Protein AF-W3RLW3-F1 (afdb_monomer)

pLDDT: mean 72.23, std 12.15, range [42.22, 94.12]

Secondary structure (DSSP, 8-state):
------------------SHHHHHHHHHHHHHHHHHHHHHHHHHHHHHHHHHHHHHHHHHHHHHHHHHHHHHHHHHHHHHHHHHHHHHHHHH--SSHHHHHHHHHHHHHHHHHHHHHHHHGGGSGGGSTT----

Structure (mmCIF, N/CA/C/O backbone):
data_AF-W3RLW3-F1
#
_entry.id   AF-W3RLW3-F1
#
loop_
_atom_site.group_PDB
_atom_site.id
_atom_site.type_symbol
_atom_site.label_atom_id
_atom_site.label_alt_id
_atom_site.label_comp_id
_atom_site.label_asym_id
_atom_site.label_entity_id
_atom_site.label_seq_id
_atom_site.pdbx_PDB_ins_code
_atom_site.Cartn_x
_atom_site.Cartn_y
_atom_site.Cartn_z
_atom_site.occupancy
_atom_site.B_iso_or_equiv
_atom_site.auth_seq_id
_atom_site.auth_comp_id
_atom_site.auth_asym_id
_atom_site.auth_atom_id
_atom_site.pdbx_PDB_model_num
ATOM 1 N N . MET A 1 1 ? -85.183 12.956 82.640 1.00 42.22 1 MET A N 1
ATOM 2 C CA . MET A 1 1 ? -84.473 11.701 82.301 1.00 42.22 1 MET A CA 1
ATOM 3 C C . MET A 1 1 ? -84.348 11.660 80.780 1.00 42.22 1 MET A C 1
ATOM 5 O O . MET A 1 1 ? -85.368 11.867 80.144 1.00 42.22 1 MET A O 1
ATOM 9 N N . LYS A 1 2 ? -83.149 11.770 80.178 1.00 55.97 2 LYS A N 1
ATOM 10 C CA . LYS A 1 2 ? -82.178 10.678 79.891 1.00 55.97 2 LYS A CA 1
ATOM 11 C C . LYS A 1 2 ? -82.875 9.568 79.073 1.00 55.97 2 LYS A C 1
ATOM 13 O O . LYS A 1 2 ? -83.870 9.050 79.549 1.00 55.97 2 LYS A O 1
ATOM 18 N N . ASP A 1 3 ? -82.530 9.302 77.812 1.00 49.88 3 ASP A N 1
ATOM 19 C CA . ASP A 1 3 ? -81.226 8.785 77.391 1.00 49.88 3 ASP A CA 1
ATOM 20 C C . ASP A 1 3 ? -80.842 9.145 75.945 1.00 49.88 3 ASP A C 1
ATOM 22 O O . ASP A 1 3 ? -81.570 8.893 74.989 1.00 49.88 3 ASP A O 1
ATOM 26 N N . THR A 1 4 ? -79.622 9.655 75.799 1.00 58.28 4 THR A N 1
ATOM 27 C CA . THR A 1 4 ? -78.809 9.572 74.585 1.00 58.28 4 THR A CA 1
ATOM 28 C C . THR A 1 4 ? -78.063 8.234 74.599 1.00 58.28 4 THR A C 1
ATOM 30 O O . THR A 1 4 ? -77.104 8.070 75.353 1.00 58.28 4 THR A O 1
ATOM 33 N N . ARG A 1 5 ? -78.508 7.278 73.780 1.00 58.88 5 ARG A N 1
ATOM 34 C CA . ARG A 1 5 ? -77.795 6.036 73.424 1.00 58.88 5 ARG A CA 1
ATOM 35 C C . ARG A 1 5 ? -77.112 6.309 72.073 1.00 58.88 5 ARG A C 1
ATOM 37 O O . ARG A 1 5 ? -77.788 6.803 71.180 1.00 58.88 5 ARG A O 1
ATOM 44 N N . GLY A 1 6 ? -75.772 6.324 72.011 1.00 56.50 6 GLY A N 1
ATOM 45 C CA . GLY A 1 6 ? -74.948 5.272 71.376 1.00 56.50 6 GLY A CA 1
ATOM 46 C C . GLY A 1 6 ? -75.331 5.082 69.902 1.00 56.50 6 GLY A C 1
ATOM 47 O O . GLY A 1 6 ? -76.488 4.808 69.633 1.00 56.50 6 GLY A O 1
ATOM 48 N N . GLU A 1 7 ? -74.482 5.203 68.883 1.00 53.84 7 GLU A N 1
ATOM 49 C CA . GLU A 1 7 ? -73.130 4.667 68.649 1.00 53.84 7 GLU A CA 1
ATOM 50 C C . GLU A 1 7 ? -72.562 5.454 67.431 1.00 53.84 7 GLU A C 1
ATOM 52 O O . GLU A 1 7 ? -73.333 6.005 66.654 1.00 53.84 7 GLU A O 1
ATOM 57 N N . GLY A 1 8 ? -71.267 5.712 67.244 1.00 55.38 8 GLY A N 1
ATOM 58 C CA . GLY A 1 8 ? -70.228 4.727 66.950 1.00 55.38 8 GLY A CA 1
ATOM 59 C C . GLY A 1 8 ? -69.860 4.770 65.451 1.00 55.38 8 GLY A C 1
ATOM 60 O O . GLY A 1 8 ? -70.745 4.736 64.609 1.00 55.38 8 GLY A O 1
ATOM 61 N N . LEU A 1 9 ? -68.550 4.771 65.163 1.00 54.62 9 LEU A N 1
ATOM 62 C CA . LEU A 1 9 ? -67.854 4.735 63.857 1.00 54.62 9 LEU A CA 1
ATOM 63 C C . LEU A 1 9 ? -67.660 6.089 63.133 1.00 54.62 9 LEU A C 1
ATOM 65 O O . LEU A 1 9 ? -68.614 6.760 62.780 1.00 54.62 9 LEU A O 1
ATOM 69 N N . GLY A 1 10 ? -66.445 6.552 62.831 1.00 46.75 10 GLY A N 1
ATOM 70 C CA . GLY A 1 10 ? -65.130 5.918 62.903 1.00 46.75 10 GLY A CA 1
ATOM 71 C C . GLY A 1 10 ? -64.035 6.972 63.066 1.00 46.75 10 GLY A C 1
ATOM 72 O O . GLY A 1 10 ? -63.950 7.927 62.299 1.00 46.75 10 GLY A O 1
ATOM 73 N N . LYS A 1 11 ? -63.223 6.778 64.106 1.00 49.88 11 LYS A N 1
ATOM 74 C CA . LYS A 1 11 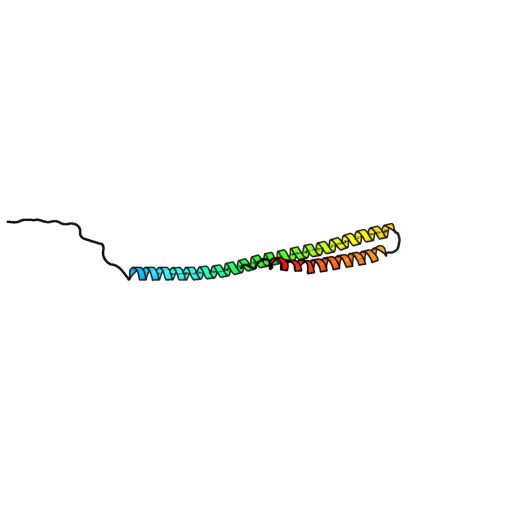? -61.920 7.413 64.311 1.00 49.88 11 LYS A CA 1
ATOM 75 C C . LYS A 1 11 ? -60.909 6.684 63.414 1.00 49.88 11 LYS A C 1
ATOM 77 O O . LYS A 1 11 ? -60.952 5.463 63.325 1.00 49.88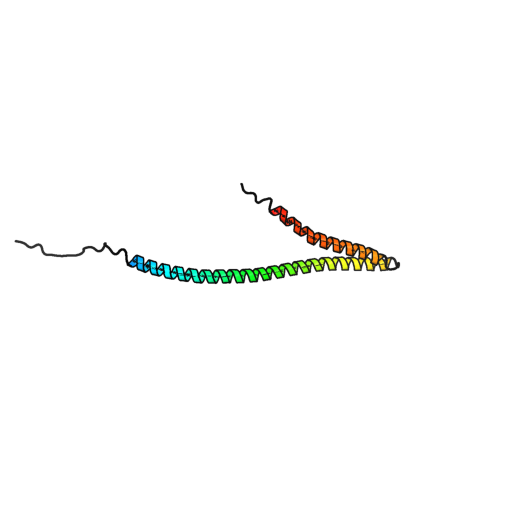 11 LYS A O 1
ATOM 82 N N . ASP A 1 12 ? -60.193 7.434 62.585 1.00 54.12 12 ASP A N 1
ATOM 83 C CA . ASP A 1 12 ? -58.786 7.787 62.828 1.00 54.12 12 ASP A CA 1
ATOM 84 C C . ASP A 1 12 ? -57.828 6.646 62.481 1.00 54.12 12 ASP A C 1
ATOM 86 O O . ASP A 1 12 ? -57.751 5.692 63.242 1.00 54.12 12 ASP A O 1
ATOM 90 N N . GLN A 1 13 ? -57.116 6.765 61.352 1.00 51.31 13 GLN A N 1
ATOM 91 C CA . GLN A 1 13 ? -55.802 6.141 61.127 1.00 51.31 13 GLN A CA 1
ATOM 92 C C . GLN A 1 13 ? -55.021 6.951 60.079 1.00 51.31 13 GLN A C 1
ATOM 94 O O . GLN A 1 13 ? -54.804 6.515 58.950 1.00 51.31 13 GLN A O 1
ATOM 99 N N . THR A 1 14 ? -54.596 8.152 60.457 1.00 56.75 14 THR A N 1
ATOM 100 C CA . THR A 1 14 ? -53.462 8.829 59.814 1.00 56.75 14 THR A CA 1
ATOM 101 C C . THR A 1 14 ? -52.500 9.260 60.909 1.00 56.75 14 THR A C 1
ATOM 103 O O . THR A 1 14 ? -52.536 10.421 61.301 1.00 56.75 14 THR A O 1
ATOM 106 N N . ASN A 1 15 ? -51.684 8.343 61.447 1.00 52.78 15 ASN A N 1
ATOM 107 C CA . ASN A 1 15 ? -50.492 8.762 62.184 1.00 52.78 15 ASN A CA 1
ATOM 108 C C . ASN A 1 15 ? -49.438 7.656 62.412 1.00 52.78 15 ASN A C 1
ATOM 110 O O . ASN A 1 15 ? -49.747 6.598 62.953 1.00 52.78 15 ASN A O 1
ATOM 114 N N . ASP A 1 16 ? -48.197 7.999 62.049 1.00 55.78 16 ASP A N 1
ATOM 115 C CA . ASP A 1 16 ? -46.906 7.608 62.641 1.00 55.78 16 ASP A CA 1
ATOM 116 C C . ASP A 1 16 ? -46.355 6.168 62.541 1.00 55.78 16 ASP A C 1
ATOM 118 O O . ASP A 1 16 ? -46.356 5.403 63.504 1.00 55.78 16 ASP A O 1
ATOM 122 N N . GLN A 1 17 ? -45.655 5.875 61.435 1.00 58.19 17 GLN A N 1
ATOM 123 C CA . GLN A 1 17 ? -44.438 5.040 61.480 1.00 58.19 17 GLN A CA 1
ATOM 124 C C . GLN A 1 17 ? -43.293 5.635 60.625 1.00 58.19 17 GLN A C 1
ATOM 126 O O . GLN A 1 17 ? -43.194 5.349 59.434 1.00 58.19 17 GLN A O 1
ATOM 131 N N . PRO A 1 18 ? -42.400 6.457 61.212 1.00 65.56 18 PRO A N 1
ATOM 132 C CA . PRO A 1 18 ? -41.111 6.812 60.599 1.00 65.56 18 PRO A CA 1
ATOM 133 C C . PRO A 1 18 ? -39.983 6.675 61.642 1.00 65.56 18 PRO A C 1
ATOM 135 O O . PRO A 1 18 ? -39.957 7.481 62.574 1.00 65.56 18 PRO A O 1
ATOM 138 N N . PRO A 1 19 ? -39.095 5.649 61.623 1.00 61.22 19 PRO A N 1
ATOM 139 C CA . PRO A 1 19 ? -37.860 5.669 60.806 1.00 61.22 19 PRO A CA 1
ATOM 140 C C . PRO A 1 19 ? -37.260 4.270 60.463 1.00 61.22 19 PRO A C 1
ATOM 142 O O . PRO A 1 19 ? -36.206 4.172 59.832 1.00 61.22 19 PRO A O 1
ATOM 145 N N . SER A 1 20 ? -37.882 3.171 60.905 1.00 69.31 20 SER A N 1
ATOM 146 C CA . SER A 1 20 ? -37.324 1.808 60.860 1.00 69.31 20 SER A CA 1
ATOM 147 C C . SER A 1 20 ? -37.482 1.140 59.497 1.00 69.31 20 SER A C 1
ATOM 149 O O . SER A 1 20 ? -36.588 0.426 59.042 1.00 69.31 20 SER A O 1
ATOM 151 N N . ASP A 1 21 ? -38.602 1.400 58.831 1.00 79.12 21 ASP A N 1
ATOM 152 C CA . ASP A 1 21 ? -38.963 0.742 57.576 1.00 79.12 21 ASP A CA 1
ATOM 153 C C . ASP A 1 21 ? -38.207 1.356 56.397 1.00 79.12 21 ASP A C 1
ATOM 155 O O . ASP A 1 21 ? -37.728 0.641 55.515 1.00 79.12 21 ASP A O 1
ATOM 159 N N . GLU A 1 22 ? -37.983 2.671 56.438 1.00 80.00 22 GLU A N 1
ATOM 160 C CA . GLU A 1 22 ? -37.104 3.363 55.494 1.00 80.00 22 GLU A CA 1
ATOM 161 C C . GLU A 1 22 ? -35.646 2.920 55.654 1.00 80.00 22 GLU A C 1
ATOM 163 O O . GLU A 1 22 ? -34.949 2.712 54.656 1.00 80.00 22 GLU A O 1
ATOM 168 N N . ALA A 1 23 ? -35.188 2.687 56.889 1.00 82.69 23 ALA A N 1
ATOM 169 C CA . ALA A 1 23 ? -33.86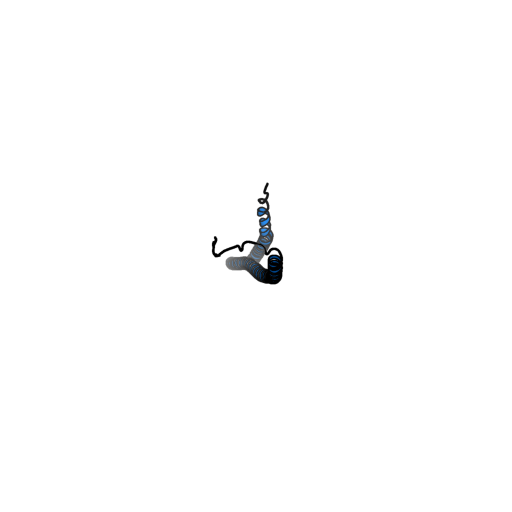1 2.136 57.150 1.00 82.69 23 ALA A CA 1
ATOM 170 C C . ALA A 1 23 ? -33.724 0.697 56.615 1.00 82.69 23 ALA A C 1
ATOM 172 O O . ALA A 1 23 ? -32.718 0.359 55.982 1.00 82.69 23 ALA A O 1
ATOM 173 N N . ALA A 1 24 ? -34.752 -0.140 56.791 1.00 84.50 24 ALA A N 1
ATOM 174 C CA . ALA A 1 24 ? -34.786 -1.501 56.256 1.00 84.50 24 ALA A CA 1
ATOM 175 C C . ALA A 1 24 ? -34.821 -1.526 54.715 1.00 84.50 24 ALA A C 1
ATOM 177 O O . ALA A 1 24 ? -34.142 -2.347 54.086 1.00 84.50 24 ALA A O 1
ATOM 178 N N . LEU A 1 25 ? -35.561 -0.604 54.092 1.00 86.62 25 LEU A N 1
ATOM 179 C CA . LEU A 1 25 ? -35.629 -0.460 52.638 1.00 86.62 25 LEU A CA 1
ATOM 180 C C . LEU A 1 25 ? -34.297 0.040 52.066 1.00 86.62 25 LEU A C 1
ATOM 182 O O . LEU A 1 25 ? -33.793 -0.529 51.095 1.00 86.62 25 LEU A O 1
ATOM 186 N N . SER A 1 26 ? -33.680 1.023 52.722 1.00 89.00 26 SER A N 1
ATOM 187 C CA . SER A 1 26 ? -32.359 1.559 52.374 1.00 89.00 26 SER A CA 1
ATOM 188 C C . SER A 1 26 ? -31.274 0.488 52.456 1.00 89.00 26 SER A C 1
ATOM 190 O O . SER A 1 26 ? -30.462 0.357 51.541 1.00 89.00 26 SER A O 1
ATOM 192 N N . ALA A 1 27 ? -31.299 -0.353 53.494 1.00 89.81 27 ALA A N 1
ATOM 193 C CA . ALA A 1 27 ? -30.387 -1.490 53.616 1.00 89.81 27 ALA A CA 1
ATOM 194 C C . ALA A 1 27 ? -30.550 -2.488 52.454 1.00 89.81 27 ALA A C 1
ATOM 196 O O . ALA A 1 27 ? -29.566 -3.022 51.928 1.00 89.81 27 ALA A O 1
ATOM 197 N N . ARG A 1 28 ? -31.791 -2.716 52.005 1.00 90.56 28 ARG A N 1
ATOM 198 C CA . ARG A 1 28 ? -32.099 -3.595 50.867 1.00 90.56 28 ARG A CA 1
ATOM 199 C C . ARG A 1 28 ? -31.652 -2.997 49.533 1.00 90.56 28 ARG A C 1
ATOM 201 O O . ARG A 1 28 ? -31.051 -3.711 48.730 1.00 90.56 28 ARG A O 1
ATOM 208 N N . LEU A 1 29 ? -31.900 -1.706 49.320 1.00 92.38 29 LEU A N 1
ATOM 209 C CA . LEU A 1 29 ? -31.462 -0.964 48.135 1.00 92.38 29 LEU A CA 1
ATOM 210 C C . LEU A 1 29 ? -29.938 -0.915 48.044 1.00 92.38 29 LEU A C 1
ATOM 212 O O . LEU A 1 29 ? -29.389 -1.189 46.981 1.00 92.38 29 LEU A O 1
ATOM 216 N N . ASN A 1 30 ? -29.251 -0.674 49.161 1.00 93.62 30 ASN A N 1
ATOM 217 C CA . ASN A 1 30 ? -27.792 -0.664 49.203 1.00 93.62 30 ASN A CA 1
ATOM 218 C C . ASN A 1 30 ? -27.210 -2.041 48.833 1.00 93.62 30 ASN A C 1
ATOM 220 O O . ASN A 1 30 ? -26.312 -2.147 48.000 1.00 93.62 30 ASN A O 1
ATOM 224 N N . ARG A 1 31 ? -27.802 -3.130 49.347 1.00 92.75 31 ARG A N 1
ATOM 225 C CA . ARG A 1 31 ? -27.402 -4.503 48.990 1.00 92.75 31 ARG A CA 1
ATOM 226 C C . ARG A 1 31 ? -27.610 -4.819 47.505 1.00 92.75 31 ARG A C 1
ATOM 228 O O . ARG A 1 31 ? -26.820 -5.563 46.926 1.00 92.75 31 ARG A O 1
ATOM 235 N N . LEU A 1 32 ? -28.672 -4.296 46.894 1.00 92.44 32 LEU A N 1
ATOM 236 C CA . LEU A 1 32 ? -28.929 -4.450 45.459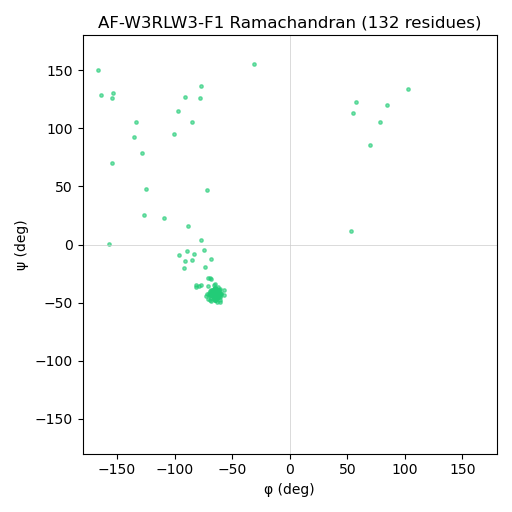 1.00 92.44 32 LEU A CA 1
ATOM 237 C C . LEU A 1 32 ? -27.963 -3.605 44.628 1.00 92.44 32 LEU A C 1
ATOM 239 O O . LEU A 1 32 ? -27.387 -4.124 43.676 1.00 92.44 32 LEU A O 1
ATOM 243 N N . GLY A 1 33 ? -27.730 -2.353 45.027 1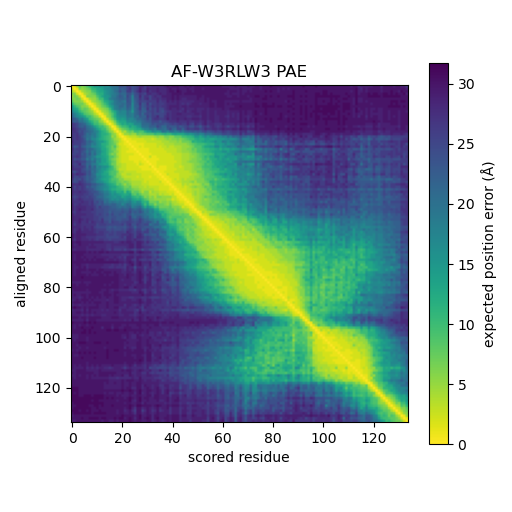.00 91.06 33 GLY A N 1
ATOM 244 C CA . GLY A 1 33 ? -26.757 -1.459 44.403 1.00 91.06 33 GLY A CA 1
ATOM 245 C C . GLY A 1 33 ? -25.353 -2.058 44.403 1.00 91.06 33 GLY A C 1
ATOM 246 O O . GLY A 1 33 ? -24.698 -2.071 43.367 1.00 91.06 33 GLY A O 1
ATOM 247 N N . GLN A 1 34 ? -24.941 -2.664 45.518 1.00 94.12 34 GLN A N 1
ATOM 248 C CA . GLN A 1 34 ? -23.638 -3.316 45.653 1.00 94.12 34 GLN A CA 1
ATOM 249 C C . GLN A 1 34 ? -23.505 -4.591 44.801 1.00 94.12 34 GLN A C 1
ATOM 251 O O . GLN A 1 34 ? -22.416 -4.915 44.346 1.00 94.12 34 GLN A O 1
ATOM 256 N N . ARG A 1 35 ? -24.608 -5.310 44.547 1.00 87.00 35 ARG A N 1
ATOM 257 C CA . ARG A 1 35 ? -24.624 -6.460 43.621 1.00 87.00 35 ARG A CA 1
ATOM 258 C C . ARG A 1 35 ? -24.638 -6.030 42.154 1.00 87.00 35 ARG A C 1
ATOM 260 O O . ARG A 1 35 ? -24.055 -6.701 41.307 1.00 87.00 35 ARG A O 1
ATOM 267 N N . LEU A 1 36 ? -25.315 -4.926 41.849 1.00 88.12 36 LEU A N 1
ATOM 268 C CA . LEU A 1 36 ? -25.344 -4.334 40.513 1.00 88.12 36 LEU A CA 1
ATOM 269 C C . LEU A 1 36 ? -23.990 -3.731 40.144 1.00 88.12 36 LEU A C 1
ATOM 271 O O . LEU A 1 36 ? -23.562 -3.898 39.007 1.00 88.12 36 LEU A O 1
ATOM 275 N N . SER A 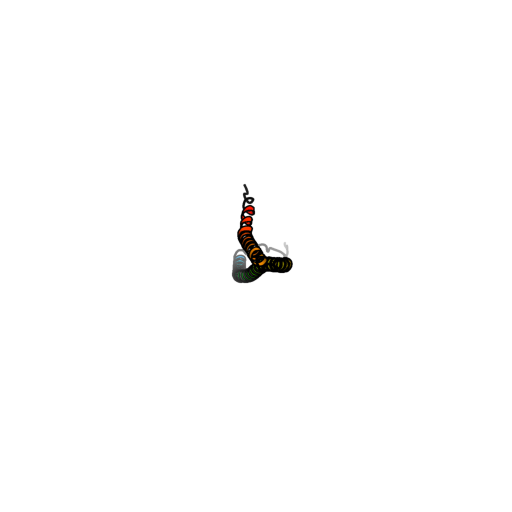1 37 ? -23.306 -3.079 41.086 1.00 87.31 37 SER A N 1
ATOM 276 C CA . SER A 1 37 ? -21.984 -2.502 40.845 1.00 87.31 37 SER A CA 1
ATOM 277 C C . SER A 1 37 ? -20.926 -3.570 40.576 1.00 87.31 37 SER A C 1
ATOM 279 O O . SER A 1 37 ? -20.136 -3.390 39.655 1.00 87.31 37 SER A O 1
ATOM 281 N N . THR A 1 38 ? -20.946 -4.706 41.283 1.00 87.50 38 THR A N 1
ATOM 282 C CA . THR A 1 38 ? -20.033 -5.827 40.993 1.00 87.50 38 THR A CA 1
ATOM 283 C C . THR A 1 38 ? -20.304 -6.438 39.621 1.00 87.50 38 THR A C 1
ATOM 285 O O . THR A 1 38 ? -19.388 -6.556 38.818 1.00 87.50 38 THR A O 1
ATOM 288 N N . LEU A 1 39 ? -21.570 -6.729 39.293 1.00 83.12 39 LEU A N 1
ATOM 289 C CA . LEU A 1 39 ? -21.925 -7.298 37.985 1.00 83.12 39 LEU A CA 1
ATOM 290 C C . LEU A 1 39 ? -21.647 -6.335 36.824 1.00 83.12 39 LEU A C 1
ATOM 292 O O . LEU A 1 39 ? -21.304 -6.768 35.726 1.00 83.12 39 LEU A O 1
ATOM 296 N N . ARG A 1 40 ? -21.819 -5.028 37.049 1.00 85.06 40 ARG A N 1
ATOM 297 C CA . ARG A 1 40 ? -21.481 -4.003 36.061 1.00 85.06 40 ARG A CA 1
ATOM 298 C C . ARG A 1 40 ? -19.969 -3.880 35.886 1.00 85.06 40 ARG A C 1
ATOM 300 O O . ARG A 1 40 ? -19.539 -3.816 34.744 1.00 85.06 40 ARG A O 1
ATOM 307 N N . GLY A 1 41 ? -19.189 -3.915 36.967 1.00 81.50 41 GLY A N 1
ATOM 308 C CA . GLY A 1 41 ? -17.725 -3.906 36.899 1.00 81.50 41 GLY A CA 1
ATOM 309 C C . GLY A 1 41 ? -17.160 -5.112 36.144 1.00 81.50 41 GLY A C 1
ATOM 310 O O . GLY A 1 41 ? -16.297 -4.944 35.288 1.00 81.50 41 GLY A O 1
ATOM 311 N N . ASP A 1 42 ? -17.703 -6.308 36.386 1.00 79.81 42 ASP A N 1
ATOM 312 C CA . ASP A 1 42 ? -17.275 -7.532 35.695 1.00 79.81 42 ASP A CA 1
ATOM 313 C C . ASP A 1 42 ? -17.596 -7.481 34.192 1.00 79.81 42 ASP A C 1
ATOM 315 O O . ASP A 1 42 ? -16.736 -7.777 33.361 1.00 79.81 42 ASP A O 1
ATOM 319 N N . ARG A 1 43 ? -18.802 -7.021 33.823 1.00 76.75 43 ARG A N 1
ATOM 320 C CA . ARG A 1 43 ? -19.179 -6.835 32.412 1.00 76.75 43 ARG A CA 1
ATOM 321 C C . ARG A 1 43 ? -18.366 -5.759 31.716 1.00 76.75 43 ARG A C 1
ATOM 323 O O . ARG A 1 43 ? -18.026 -5.935 30.557 1.00 76.75 43 ARG A O 1
ATOM 330 N N . GLU A 1 44 ? -18.053 -4.663 32.395 1.00 75.75 44 GLU A N 1
ATOM 331 C CA . GLU A 1 44 ? -17.263 -3.582 31.807 1.00 75.75 44 GLU A CA 1
ATOM 332 C C . GLU A 1 44 ? -15.836 -4.059 31.488 1.00 75.75 44 GLU A C 1
ATOM 334 O O . GLU A 1 44 ? -15.301 -3.745 30.429 1.00 75.75 44 GLU A O 1
ATOM 339 N N . LEU A 1 45 ? -15.245 -4.902 32.342 1.00 70.69 45 LEU A N 1
ATOM 340 C CA . LEU A 1 45 ? -13.949 -5.535 32.082 1.00 70.69 45 LEU A CA 1
ATOM 341 C C . LEU A 1 45 ? -14.015 -6.566 30.942 1.00 70.69 45 LEU A C 1
ATOM 343 O O . LEU A 1 45 ? -13.081 -6.648 30.142 1.00 70.69 45 LEU A O 1
ATOM 347 N N . GLU A 1 46 ? -15.093 -7.347 30.848 1.00 70.25 46 GLU A N 1
AT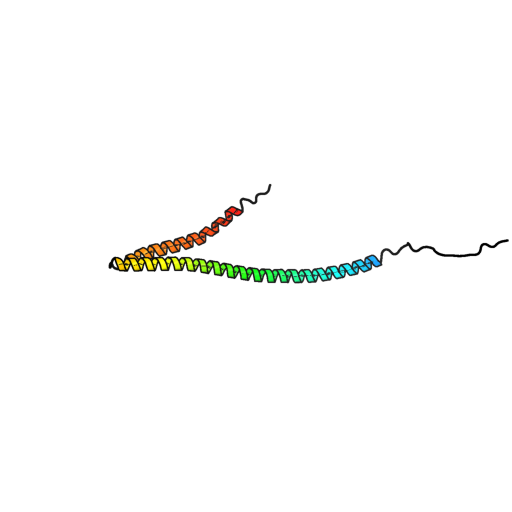OM 348 C CA . GLU A 1 46 ? -15.316 -8.290 29.743 1.00 70.25 46 GLU A CA 1
ATOM 349 C C . GLU A 1 46 ? -15.576 -7.577 28.409 1.00 70.25 46 GLU A C 1
ATOM 351 O O . GLU A 1 46 ? -14.972 -7.941 27.402 1.00 70.25 46 GLU A O 1
ATOM 356 N N . GLU A 1 47 ? -16.399 -6.526 28.393 1.00 66.75 47 GLU A N 1
ATOM 357 C CA . GLU A 1 47 ? -16.677 -5.696 27.214 1.00 66.75 47 GLU A CA 1
ATOM 358 C C . GLU A 1 47 ? -15.422 -4.951 26.747 1.00 66.75 47 GLU A C 1
ATOM 360 O O . GLU A 1 47 ? -15.157 -4.888 25.546 1.00 66.75 47 GLU A O 1
ATOM 365 N N . GLN A 1 48 ? -14.595 -4.449 27.671 1.00 68.06 48 GLN A N 1
ATOM 366 C CA . GLN A 1 48 ? -13.303 -3.844 27.334 1.00 68.06 48 GLN A CA 1
ATOM 367 C C . GLN A 1 48 ? -12.322 -4.867 26.740 1.00 68.06 48 GLN A C 1
ATOM 369 O O . GLN A 1 48 ? -11.599 -4.545 25.795 1.00 68.06 48 GLN A O 1
ATOM 374 N N . ARG A 1 49 ? -12.293 -6.105 27.254 1.00 66.50 49 ARG A N 1
ATOM 375 C CA . ARG A 1 49 ? -11.453 -7.189 26.709 1.00 66.50 49 ARG A CA 1
ATOM 376 C C . ARG A 1 49 ? -11.934 -7.641 25.331 1.00 66.50 49 ARG A C 1
ATOM 378 O O . ARG A 1 49 ? -11.131 -7.675 24.403 1.00 66.50 49 ARG A O 1
ATOM 385 N N . ALA A 1 50 ? -13.231 -7.901 25.177 1.00 65.62 50 ALA A N 1
ATOM 386 C CA . ALA A 1 50 ? -13.836 -8.295 23.907 1.00 65.62 50 ALA A CA 1
ATOM 387 C C . ALA A 1 50 ? -13.716 -7.187 22.845 1.00 65.62 50 ALA A C 1
ATOM 389 O O . ALA A 1 50 ? -13.377 -7.461 21.693 1.00 65.62 50 ALA A O 1
ATOM 390 N N . GLY A 1 51 ? -13.913 -5.925 23.241 1.00 66.62 51 GLY A N 1
ATOM 391 C CA . GLY A 1 51 ? -13.723 -4.761 22.378 1.00 66.62 51 GLY A CA 1
ATOM 392 C C . GLY A 1 51 ? -12.275 -4.608 21.910 1.00 66.62 51 GLY A C 1
ATOM 393 O O . GLY A 1 51 ? -12.040 -4.409 20.718 1.00 66.62 51 GLY A O 1
ATOM 394 N N . ASN A 1 52 ? -11.301 -4.786 22.811 1.00 70.06 52 ASN A N 1
ATOM 395 C CA . ASN A 1 52 ? -9.878 -4.763 22.460 1.00 70.06 52 ASN A CA 1
ATOM 396 C C . ASN A 1 52 ? -9.480 -5.914 21.527 1.00 70.06 52 ASN A C 1
ATOM 398 O O . ASN A 1 52 ? -8.677 -5.705 20.618 1.00 70.06 52 ASN A O 1
ATOM 402 N N . GLU A 1 53 ? -10.020 -7.118 21.715 1.00 70.62 53 GLU A N 1
ATOM 403 C CA . GLU A 1 53 ? -9.741 -8.269 20.847 1.00 70.62 53 GLU A CA 1
ATOM 404 C C . GLU A 1 53 ? -10.341 -8.100 19.444 1.00 70.62 53 GLU A C 1
ATOM 406 O O . GLU A 1 53 ? -9.661 -8.355 18.440 1.00 70.62 53 GLU A O 1
ATOM 411 N N . GLU A 1 54 ? -11.577 -7.603 19.338 1.00 69.75 54 GLU A N 1
ATOM 412 C CA . GLU A 1 54 ? -12.205 -7.314 18.044 1.00 69.75 54 GLU A CA 1
ATOM 413 C C . GLU A 1 54 ? -11.474 -6.170 17.317 1.00 69.75 54 GLU A C 1
ATOM 415 O O . GLU A 1 54 ? -11.195 -6.256 16.114 1.00 69.75 54 GLU A O 1
ATOM 420 N N . GLN A 1 55 ? -11.081 -5.122 18.048 1.00 70.31 55 GLN A N 1
ATOM 421 C CA . GLN A 1 55 ? -10.295 -4.006 17.515 1.00 70.31 55 GLN A CA 1
ATOM 422 C C . GLN A 1 55 ? -8.889 -4.439 17.096 1.00 70.31 55 GLN A C 1
ATOM 424 O O . GLN A 1 55 ? -8.439 -4.048 16.018 1.00 70.31 55 GLN A O 1
ATOM 429 N N . ALA A 1 56 ? -8.210 -5.287 17.872 1.00 72.38 56 ALA A N 1
ATOM 430 C CA . ALA A 1 56 ? -6.906 -5.843 17.510 1.00 72.38 56 ALA A CA 1
ATOM 431 C C . ALA A 1 56 ? -6.996 -6.725 16.255 1.00 72.38 56 ALA A C 1
ATOM 433 O O . ALA A 1 56 ? -6.116 -6.675 15.390 1.00 72.38 56 ALA A O 1
ATOM 434 N N . THR A 1 57 ? -8.079 -7.493 16.117 1.00 76.38 57 THR A N 1
ATOM 435 C CA . THR A 1 57 ? -8.333 -8.332 14.939 1.00 76.38 57 THR A CA 1
ATOM 436 C C . THR A 1 57 ? -8.613 -7.479 13.700 1.00 76.38 57 THR A C 1
ATOM 438 O O . THR A 1 57 ? -7.992 -7.693 12.656 1.00 76.38 57 THR A O 1
ATOM 441 N N . ARG A 1 58 ? -9.462 -6.446 13.811 1.00 74.56 58 ARG A N 1
ATOM 442 C CA . ARG A 1 58 ? -9.697 -5.478 12.722 1.00 74.56 58 ARG A CA 1
ATOM 443 C C . ARG A 1 58 ? -8.437 -4.692 12.361 1.00 74.56 58 ARG A C 1
ATOM 445 O O . ARG A 1 58 ? -8.180 -4.481 11.177 1.00 74.56 58 ARG A O 1
ATOM 452 N N . ALA A 1 59 ? -7.633 -4.292 13.344 1.00 71.88 59 ALA A N 1
ATOM 453 C CA . ALA A 1 59 ? -6.370 -3.594 13.116 1.00 71.88 59 ALA A CA 1
ATOM 454 C C . ALA A 1 59 ? -5.360 -4.482 12.372 1.00 71.88 59 ALA A C 1
ATOM 456 O O . ALA A 1 59 ? -4.750 -4.027 11.404 1.00 71.88 59 ALA A O 1
ATOM 457 N N . LYS A 1 60 ? -5.241 -5.766 12.744 1.00 75.81 60 LYS A N 1
ATOM 458 C CA . LYS A 1 60 ? -4.425 -6.747 12.008 1.00 75.81 60 LYS A CA 1
ATOM 459 C C . LYS A 1 60 ? -4.924 -6.961 10.580 1.00 75.81 60 LYS A C 1
ATOM 461 O O . LYS A 1 60 ? -4.112 -6.949 9.657 1.00 75.81 60 LYS A O 1
ATOM 466 N N . ALA A 1 61 ? -6.234 -7.114 10.383 1.00 78.31 61 ALA A N 1
ATOM 467 C CA . ALA A 1 61 ? -6.822 -7.275 9.053 1.00 78.31 61 ALA A CA 1
ATOM 468 C C . ALA A 1 61 ? -6.577 -6.040 8.166 1.00 78.31 61 ALA A C 1
ATOM 470 O O . ALA A 1 61 ? -6.207 -6.176 7.001 1.00 78.31 61 ALA A O 1
ATOM 471 N N . SER A 1 62 ? -6.709 -4.837 8.733 1.00 77.56 62 SER A N 1
ATOM 472 C CA . SER A 1 62 ? -6.402 -3.574 8.052 1.00 77.56 62 SER A CA 1
ATOM 473 C C . SER A 1 62 ? -4.919 -3.471 7.681 1.00 77.56 62 SER A C 1
ATOM 475 O O . SER A 1 62 ? -4.589 -3.178 6.533 1.00 77.56 62 SER A O 1
ATOM 477 N N . ALA A 1 63 ? -4.013 -3.798 8.608 1.00 78.38 63 ALA A N 1
ATOM 478 C CA . ALA A 1 63 ? -2.574 -3.800 8.352 1.00 78.38 63 ALA A CA 1
ATOM 479 C C . ALA A 1 63 ? -2.180 -4.798 7.248 1.00 78.38 63 ALA A C 1
ATOM 481 O O . ALA A 1 63 ? -1.394 -4.456 6.363 1.00 78.38 63 ALA A O 1
ATOM 482 N N . MET A 1 64 ? -2.769 -6.000 7.244 1.00 84.44 64 MET A N 1
ATOM 483 C CA . MET A 1 64 ? -2.581 -6.973 6.163 1.00 84.44 64 MET A CA 1
ATOM 484 C C . MET A 1 64 ? -3.115 -6.452 4.827 1.00 84.44 64 MET A C 1
ATOM 486 O O . MET A 1 64 ? -2.417 -6.543 3.822 1.00 84.44 64 MET A O 1
ATOM 490 N N . ALA A 1 65 ? -4.316 -5.869 4.800 1.00 84.38 65 ALA A N 1
ATOM 491 C CA . ALA A 1 65 ? -4.894 -5.316 3.576 1.00 84.38 65 ALA A CA 1
ATOM 492 C C . ALA A 1 65 ? -4.041 -4.175 2.996 1.00 84.38 65 ALA A C 1
ATOM 494 O O . ALA A 1 65 ? -3.859 -4.098 1.780 1.00 84.38 65 ALA A O 1
ATOM 495 N N . ILE A 1 66 ? -3.484 -3.315 3.852 1.00 83.62 66 ILE A N 1
ATOM 496 C CA . ILE A 1 66 ? -2.553 -2.254 3.447 1.00 83.62 66 ILE A CA 1
ATOM 497 C C . ILE A 1 66 ? -1.262 -2.864 2.892 1.00 83.62 66 ILE A C 1
ATOM 499 O O . ILE A 1 66 ? -0.844 -2.490 1.798 1.00 83.62 66 ILE A O 1
ATOM 503 N N . GLY A 1 67 ? -0.668 -3.839 3.588 1.00 84.25 67 GLY A N 1
ATOM 504 C CA . GLY A 1 67 ? 0.544 -4.524 3.129 1.00 84.25 67 GLY A CA 1
ATOM 505 C C . GLY A 1 67 ? 0.364 -5.227 1.780 1.00 84.25 67 GLY A C 1
ATOM 506 O O . GLY A 1 67 ? 1.226 -5.114 0.913 1.00 84.25 67 GLY A O 1
ATOM 507 N N . LEU A 1 68 ? -0.780 -5.889 1.573 1.00 88.81 68 LEU A N 1
ATOM 508 C CA . LEU A 1 68 ? -1.121 -6.566 0.318 1.00 88.81 68 LEU A CA 1
ATOM 509 C C . LEU A 1 68 ? -1.343 -5.591 -0.841 1.00 88.81 68 LEU A C 1
ATOM 511 O O . LEU A 1 68 ? -0.918 -5.861 -1.962 1.00 88.81 68 LEU A O 1
ATOM 515 N N . ARG A 1 69 ? -1.997 -4.450 -0.600 1.00 86.06 69 ARG A N 1
ATOM 516 C CA . ARG A 1 69 ? -2.150 -3.412 -1.633 1.00 86.06 69 ARG A CA 1
ATOM 517 C C . ARG A 1 69 ? -0.796 -2.841 -2.034 1.00 86.06 69 ARG A C 1
ATOM 519 O O . ARG A 1 69 ? -0.512 -2.741 -3.223 1.00 86.06 69 ARG A O 1
ATOM 526 N N . LEU A 1 70 ? 0.053 -2.558 -1.048 1.00 82.81 70 LEU A N 1
ATOM 527 C CA . LEU A 1 70 ? 1.384 -2.006 -1.270 1.00 82.81 70 LEU A CA 1
ATOM 528 C C . LEU A 1 70 ? 2.291 -2.974 -2.046 1.00 82.81 70 LEU A C 1
ATOM 530 O O . LEU A 1 70 ? 2.997 -2.566 -2.968 1.00 82.81 70 LEU A O 1
ATOM 534 N N . SER A 1 71 ? 2.248 -4.266 -1.707 1.00 84.62 71 SER A N 1
ATOM 535 C CA . SER A 1 71 ? 2.997 -5.291 -2.437 1.00 84.62 71 SER A CA 1
ATOM 536 C C . SER A 1 71 ? 2.457 -5.484 -3.854 1.00 84.62 71 SER A C 1
ATOM 538 O O . SER A 1 71 ? 3.246 -5.610 -4.787 1.00 84.62 71 SER A O 1
ATOM 540 N N . THR A 1 72 ? 1.136 -5.437 -4.043 1.00 87.62 72 THR A N 1
ATOM 541 C CA . THR A 1 72 ? 0.513 -5.573 -5.368 1.00 87.62 72 THR A CA 1
ATOM 542 C C . THR A 1 72 ? 0.856 -4.394 -6.277 1.00 87.62 72 THR A C 1
ATOM 544 O O . THR A 1 72 ? 1.163 -4.610 -7.446 1.00 87.62 72 THR A O 1
ATOM 547 N N . GLU A 1 73 ? 0.882 -3.162 -5.760 1.00 81.50 73 GLU A N 1
ATOM 548 C CA . GLU A 1 73 ? 1.323 -1.988 -6.527 1.00 81.50 73 GLU A CA 1
ATOM 549 C C . GLU A 1 73 ? 2.794 -2.092 -6.951 1.00 81.50 73 GLU A C 1
ATOM 551 O O . GLU A 1 73 ? 3.128 -1.786 -8.098 1.00 81.50 73 GLU A O 1
ATOM 556 N N . LEU A 1 74 ? 3.671 -2.581 -6.067 1.00 79.75 74 LEU A N 1
ATOM 557 C CA . LEU A 1 74 ? 5.071 -2.832 -6.413 1.00 79.75 74 LEU A CA 1
ATOM 558 C C . LEU A 1 74 ? 5.217 -3.904 -7.495 1.00 79.75 74 LEU A C 1
ATOM 560 O O . LEU A 1 74 ? 5.912 -3.691 -8.488 1.00 79.75 74 LEU A O 1
ATOM 564 N N . VAL A 1 75 ? 4.551 -5.046 -7.324 1.00 87.31 75 VAL A N 1
ATOM 565 C CA . VAL A 1 75 ? 4.620 -6.161 -8.277 1.00 87.31 75 VAL A CA 1
ATOM 566 C C . VAL A 1 75 ? 4.031 -5.757 -9.629 1.00 87.31 75 VAL A C 1
ATOM 568 O O . VAL A 1 75 ? 4.613 -6.090 -10.660 1.00 87.31 75 VAL A O 1
ATOM 571 N N . ALA A 1 76 ? 2.939 -4.987 -9.651 1.00 86.69 76 ALA A N 1
ATOM 572 C CA . ALA A 1 76 ? 2.351 -4.470 -10.883 1.00 86.69 76 ALA A CA 1
ATOM 573 C C . ALA A 1 76 ? 3.321 -3.546 -11.639 1.00 86.69 76 ALA A C 1
ATOM 575 O O . ALA A 1 76 ? 3.507 -3.721 -12.842 1.00 86.69 76 ALA A O 1
ATOM 576 N N . GLY A 1 77 ? 3.994 -2.619 -10.947 1.00 78.88 77 GLY A N 1
ATOM 577 C CA . GLY A 1 77 ? 5.001 -1.745 -11.562 1.00 78.88 77 GLY A CA 1
ATOM 578 C C . GLY A 1 77 ? 6.190 -2.518 -12.143 1.00 78.88 77 GLY A C 1
ATOM 579 O O . GLY A 1 77 ? 6.620 -2.246 -13.265 1.00 78.88 77 GLY A O 1
ATOM 580 N N . VAL A 1 78 ? 6.677 -3.533 -11.421 1.00 80.38 78 VAL A N 1
ATOM 581 C CA . VAL A 1 78 ? 7.767 -4.408 -11.886 1.00 80.38 78 VAL A CA 1
ATOM 582 C C . VAL A 1 78 ? 7.335 -5.247 -13.089 1.00 80.38 78 VAL A C 1
ATOM 584 O O . VAL A 1 78 ? 8.083 -5.330 -14.059 1.00 80.38 78 VAL A O 1
ATOM 587 N N . LEU A 1 79 ? 6.134 -5.832 -13.069 1.00 86.38 79 LEU A N 1
ATOM 588 C CA . LEU A 1 79 ? 5.607 -6.625 -14.185 1.00 86.38 79 LEU A CA 1
ATOM 589 C C . LEU A 1 79 ? 5.413 -5.780 -15.444 1.00 86.38 79 LEU A C 1
ATOM 591 O O . LEU A 1 79 ? 5.829 -6.195 -16.522 1.00 86.38 79 LEU A O 1
ATOM 595 N N . VAL A 1 80 ? 4.831 -4.585 -15.315 1.00 84.00 80 VAL A N 1
ATOM 596 C CA . VAL A 1 80 ? 4.681 -3.650 -16.441 1.00 84.00 80 VAL A CA 1
ATOM 597 C C . VAL A 1 80 ? 6.053 -3.249 -16.984 1.00 84.00 80 VAL A C 1
ATOM 599 O O . VAL A 1 80 ? 6.246 -3.237 -18.199 1.00 84.00 80 VAL A O 1
ATOM 602 N N . GLY A 1 81 ? 7.029 -2.998 -16.106 1.00 75.62 81 GLY A N 1
ATOM 603 C CA . GLY A 1 81 ? 8.396 -2.690 -16.514 1.00 75.62 81 GLY A CA 1
ATOM 604 C C . GLY A 1 81 ? 9.113 -3.841 -17.215 1.00 75.62 81 GLY A C 1
ATOM 605 O O . GLY A 1 81 ? 9.768 -3.632 -18.234 1.00 75.62 81 GLY A O 1
ATOM 606 N N . ALA A 1 82 ? 8.936 -5.065 -16.726 1.00 76.50 82 ALA A N 1
ATOM 607 C CA . ALA A 1 82 ? 9.492 -6.262 -17.342 1.00 76.50 82 ALA A CA 1
ATOM 608 C C . ALA A 1 82 ? 8.857 -6.546 -18.712 1.00 76.50 82 ALA A C 1
ATOM 610 O O . ALA A 1 82 ? 9.573 -6.861 -19.658 1.00 76.50 82 ALA A O 1
ATOM 611 N N . LEU A 1 83 ? 7.536 -6.388 -18.844 1.00 82.88 83 LEU A N 1
ATOM 612 C CA . LEU A 1 83 ? 6.821 -6.584 -20.108 1.00 82.88 83 LEU A CA 1
ATOM 613 C C . LEU A 1 83 ? 7.210 -5.535 -21.157 1.00 82.88 83 LEU A C 1
ATOM 615 O O . LEU A 1 83 ? 7.475 -5.892 -22.305 1.00 82.88 83 LEU A O 1
ATOM 619 N N . LEU A 1 84 ? 7.283 -4.259 -20.766 1.00 78.19 84 LEU A N 1
ATOM 620 C CA . LEU A 1 84 ? 7.716 -3.178 -21.655 1.00 78.19 84 LEU A CA 1
ATOM 621 C C . LEU A 1 84 ? 9.191 -3.327 -22.045 1.00 78.19 84 LEU A C 1
ATOM 623 O O . LEU A 1 84 ? 9.516 -3.214 -23.225 1.00 78.19 84 LEU A O 1
ATOM 627 N N . GLY A 1 85 ? 10.065 -3.650 -21.087 1.00 73.56 85 GLY A N 1
ATOM 628 C CA . GLY A 1 85 ? 11.480 -3.916 -21.343 1.00 73.56 85 GLY A CA 1
ATOM 629 C C . GLY A 1 85 ? 11.688 -5.099 -22.289 1.00 73.56 85 GLY A C 1
ATOM 630 O O . GLY A 1 85 ? 12.436 -4.976 -23.253 1.00 73.56 85 GLY A O 1
ATOM 631 N N . TRP A 1 86 ? 10.969 -6.207 -22.076 1.00 72.44 86 TRP A N 1
ATOM 632 C CA . TRP A 1 86 ? 11.037 -7.397 -22.931 1.00 72.44 86 TRP A CA 1
ATOM 633 C C . TRP A 1 86 ? 10.528 -7.133 -24.35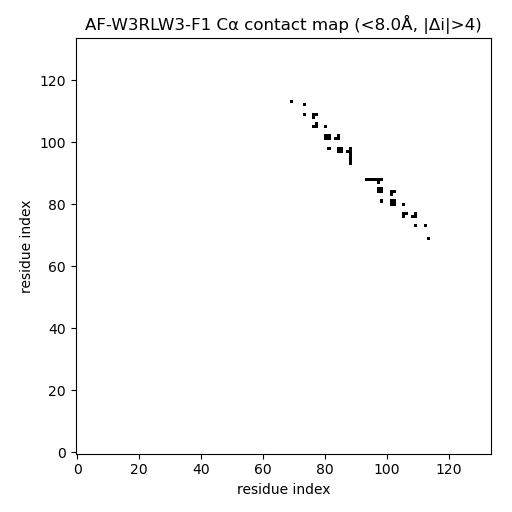4 1.00 72.44 86 TRP A C 1
ATOM 635 O O . TRP A 1 86 ? 11.172 -7.540 -25.320 1.00 72.44 86 TRP A O 1
ATOM 645 N N . GLY A 1 87 ? 9.410 -6.413 -24.505 1.00 75.69 87 GLY A N 1
ATOM 646 C CA . GLY A 1 87 ? 8.877 -6.044 -25.820 1.00 75.69 87 GLY A CA 1
ATOM 647 C C . GLY A 1 87 ? 9.821 -5.133 -26.610 1.00 75.69 87 GLY A C 1
ATOM 648 O O . GLY A 1 87 ? 9.978 -5.308 -27.820 1.00 75.69 87 GLY A O 1
ATOM 649 N N . PHE A 1 88 ? 10.491 -4.205 -25.922 1.00 71.06 88 PHE A N 1
ATOM 650 C CA . PHE A 1 88 ? 11.454 -3.288 -26.530 1.00 71.06 88 PHE A CA 1
ATOM 651 C C . PHE A 1 88 ? 12.754 -4.000 -26.945 1.00 71.06 88 PHE A C 1
ATOM 653 O O . PHE A 1 88 ? 13.227 -3.802 -28.064 1.00 71.06 88 PHE A O 1
ATOM 660 N N . ASP A 1 89 ? 13.276 -4.898 -26.102 1.00 69.56 89 ASP A N 1
ATOM 661 C CA . ASP A 1 89 ? 14.454 -5.735 -26.403 1.00 69.56 89 ASP A CA 1
ATOM 662 C C . ASP A 1 89 ? 14.235 -6.576 -27.676 1.00 69.56 89 ASP A C 1
ATOM 664 O O . ASP A 1 89 ? 15.112 -6.701 -28.534 1.00 69.56 89 ASP A O 1
ATOM 668 N N . ARG A 1 90 ? 13.011 -7.098 -27.845 1.00 68.19 90 ARG A N 1
ATOM 669 C CA . ARG A 1 90 ? 12.617 -7.917 -29.000 1.00 68.19 90 ARG A CA 1
ATOM 670 C C . ARG A 1 90 ? 12.489 -7.119 -30.299 1.00 68.19 90 ARG A C 1
ATOM 672 O O . ARG A 1 90 ? 12.656 -7.700 -31.369 1.00 68.19 90 ARG A O 1
ATOM 679 N N . PHE A 1 91 ? 12.160 -5.830 -30.216 1.00 66.38 91 PHE A N 1
ATOM 680 C CA . PHE A 1 91 ? 11.976 -4.969 -31.387 1.00 66.38 91 PHE A CA 1
ATOM 681 C C . PHE A 1 91 ? 13.300 -4.438 -31.939 1.00 66.38 91 PHE A C 1
ATOM 683 O O . PHE A 1 91 ? 13.429 -4.290 -33.152 1.00 66.38 91 PHE A O 1
ATOM 690 N N . LEU A 1 92 ? 14.281 -4.166 -31.072 1.00 64.44 92 LEU A N 1
ATOM 691 C CA . LEU A 1 92 ? 15.554 -3.588 -31.506 1.00 64.44 92 LEU A CA 1
ATOM 692 C C . LEU A 1 92 ? 16.618 -4.636 -31.860 1.00 64.44 92 LEU A C 1
ATOM 694 O O . LEU A 1 92 ? 17.613 -4.278 -32.483 1.00 64.44 92 LEU A O 1
ATOM 698 N N . SER A 1 93 ? 16.440 -5.915 -31.499 1.00 61.84 93 SER A N 1
ATOM 699 C CA . SER A 1 93 ? 17.428 -6.990 -31.731 1.00 61.84 93 SER A CA 1
ATOM 700 C C . SER A 1 93 ? 18.840 -6.679 -31.189 1.00 61.84 93 SER A C 1
ATOM 702 O O . SER A 1 93 ? 19.803 -7.385 -31.493 1.00 61.84 93 SER A O 1
ATOM 704 N N . THR A 1 94 ? 18.963 -5.623 -30.381 1.00 59.47 94 THR A N 1
ATOM 705 C CA . THR A 1 94 ? 20.154 -5.190 -29.661 1.00 59.47 94 THR A CA 1
ATOM 706 C C . THR A 1 94 ? 20.134 -5.853 -28.290 1.00 59.47 94 THR A C 1
ATOM 708 O O . THR A 1 94 ? 19.141 -5.725 -27.581 1.00 59.47 94 THR A O 1
ATOM 711 N N . SER A 1 95 ? 21.225 -6.541 -27.934 1.00 58.88 95 SER A N 1
ATOM 712 C CA . SER A 1 95 ? 21.561 -7.049 -26.587 1.00 58.88 95 SER A CA 1
ATOM 713 C C . SER A 1 95 ? 21.029 -6.181 -25.431 1.00 58.88 95 SER A C 1
ATOM 715 O O . SER A 1 95 ? 20.925 -4.972 -25.632 1.00 58.88 95 SER A O 1
ATOM 717 N N . PRO A 1 96 ? 20.822 -6.741 -24.210 1.00 69.44 96 PRO A N 1
ATOM 718 C CA . PRO A 1 96 ? 19.747 -6.431 -23.244 1.00 69.44 96 PRO A CA 1
ATOM 719 C C . PRO A 1 96 ? 19.873 -5.073 -22.528 1.00 69.44 96 PRO A C 1
ATOM 721 O O . PRO A 1 96 ? 19.765 -4.945 -21.307 1.00 69.44 96 PRO A O 1
ATOM 724 N N . TRP A 1 97 ? 20.138 -4.026 -23.293 1.00 70.25 97 TRP A N 1
ATOM 725 C CA . TRP A 1 97 ? 20.226 -2.639 -22.871 1.00 70.25 97 TRP A CA 1
ATOM 726 C C . TRP A 1 97 ? 18.850 -2.094 -22.510 1.00 70.25 97 TRP A C 1
ATOM 728 O O . TRP A 1 97 ? 18.734 -1.329 -21.551 1.00 70.25 97 TRP A O 1
ATOM 738 N N . GLY A 1 98 ? 17.807 -2.526 -23.230 1.00 68.88 98 GLY A N 1
ATOM 739 C CA . GLY A 1 98 ? 16.422 -2.196 -22.907 1.00 68.88 98 GLY A CA 1
ATOM 740 C C . GLY A 1 98 ? 16.071 -2.711 -21.519 1.00 68.88 98 GLY A C 1
ATOM 741 O O . GLY A 1 98 ? 15.608 -1.947 -20.676 1.00 68.88 98 GLY A O 1
ATOM 742 N N . LEU A 1 99 ? 16.412 -3.969 -21.237 1.00 69.81 99 LEU A N 1
ATOM 743 C CA . LEU A 1 99 ? 16.236 -4.574 -19.919 1.00 69.81 99 LEU A CA 1
ATOM 744 C C . LEU A 1 99 ? 17.013 -3.812 -18.832 1.00 69.81 99 LEU A C 1
ATOM 746 O O . LEU A 1 99 ? 16.452 -3.532 -17.781 1.00 69.81 99 LEU A O 1
ATOM 750 N N . MET A 1 100 ? 18.255 -3.393 -19.089 1.00 78.19 100 MET A N 1
ATOM 751 C CA . MET A 1 100 ? 19.077 -2.672 -18.107 1.00 78.19 100 MET A CA 1
ATOM 752 C C . MET A 1 100 ? 18.525 -1.274 -17.760 1.00 78.19 100 MET A C 1
ATOM 754 O O . MET A 1 100 ? 18.453 -0.912 -16.583 1.00 78.19 100 MET A O 1
ATOM 758 N N . ILE A 1 101 ? 18.081 -0.505 -18.762 1.00 75.62 101 ILE A N 1
ATOM 759 C CA . ILE A 1 101 ? 17.492 0.831 -18.563 1.00 75.62 101 ILE A CA 1
ATOM 760 C C . ILE A 1 101 ? 16.105 0.715 -17.923 1.00 75.62 101 ILE A C 1
ATOM 762 O O . ILE A 1 101 ? 15.822 1.408 -16.947 1.00 75.62 101 ILE A O 1
ATOM 766 N N . PHE A 1 102 ? 15.247 -0.180 -18.421 1.00 70.31 102 PHE A N 1
ATOM 767 C CA . PHE A 1 102 ? 13.895 -0.352 -17.883 1.00 70.31 102 PHE A CA 1
ATOM 768 C C . PHE A 1 102 ? 13.901 -0.972 -16.482 1.00 70.31 102 PHE A C 1
ATOM 770 O O . PHE A 1 102 ? 13.029 -0.656 -15.677 1.00 70.31 102 PHE A O 1
ATOM 777 N N . LEU A 1 103 ? 14.910 -1.784 -16.148 1.00 75.44 103 LEU A N 1
ATOM 778 C CA . LEU A 1 103 ? 15.150 -2.260 -14.786 1.00 75.44 103 LEU A CA 1
ATOM 779 C C . LEU A 1 103 ? 15.529 -1.102 -13.860 1.00 75.44 103 LEU A C 1
ATOM 781 O O . LEU A 1 103 ? 14.949 -0.981 -12.787 1.00 75.44 103 LEU A O 1
ATOM 785 N N . MET A 1 104 ? 16.452 -0.227 -14.272 1.00 83.69 104 MET A N 1
ATOM 786 C CA . MET A 1 104 ? 16.826 0.967 -13.502 1.00 83.69 104 MET A CA 1
ATOM 787 C C . MET A 1 104 ? 15.634 1.910 -13.298 1.00 83.69 104 MET A C 1
ATOM 789 O O . MET A 1 104 ? 15.403 2.375 -12.182 1.00 83.69 104 MET A O 1
ATOM 793 N N . VAL A 1 105 ? 14.848 2.155 -14.350 1.00 80.44 105 VAL A N 1
ATOM 794 C CA . VAL A 1 105 ? 13.653 3.013 -14.300 1.00 80.44 105 VAL A CA 1
ATOM 795 C C . VAL A 1 105 ? 12.541 2.367 -13.472 1.00 80.44 105 VAL A C 1
ATOM 797 O O . VAL A 1 105 ? 11.951 3.039 -12.631 1.00 80.44 105 VAL A O 1
ATOM 800 N N . GLY A 1 106 ? 12.280 1.069 -13.640 1.00 75.25 106 GLY A N 1
ATOM 801 C CA . GLY A 1 106 ? 11.296 0.318 -12.856 1.00 75.25 106 GLY A CA 1
ATOM 802 C C . GLY A 1 106 ? 11.676 0.216 -11.378 1.00 75.25 106 GLY A C 1
ATOM 803 O O . GLY A 1 106 ? 10.825 0.391 -10.508 1.00 75.25 106 GLY A O 1
ATOM 804 N N . PHE A 1 107 ? 12.963 0.028 -11.078 1.00 79.12 107 PHE A N 1
ATOM 805 C CA . PHE A 1 107 ? 13.497 0.062 -9.718 1.00 79.12 107 PHE A CA 1
ATOM 806 C C . PHE A 1 107 ? 13.352 1.456 -9.098 1.00 79.12 107 PHE A C 1
ATOM 808 O O . PHE A 1 107 ? 12.827 1.583 -7.993 1.00 79.12 107 PHE A O 1
ATOM 815 N N . ALA A 1 108 ? 13.732 2.512 -9.824 1.00 81.12 108 ALA A N 1
ATOM 816 C CA . ALA A 1 108 ? 13.568 3.891 -9.368 1.00 81.12 108 ALA A CA 1
ATOM 817 C C . ALA A 1 108 ? 12.089 4.251 -9.140 1.00 81.12 108 ALA A C 1
ATOM 819 O O . ALA A 1 108 ? 11.755 4.848 -8.117 1.00 81.12 108 ALA A O 1
ATOM 820 N N . ALA A 1 109 ? 11.194 3.838 -10.042 1.00 78.81 109 ALA A N 1
ATOM 821 C CA . ALA A 1 109 ? 9.751 4.024 -9.905 1.00 78.81 109 ALA A CA 1
ATOM 822 C C . ALA A 1 109 ? 9.181 3.249 -8.704 1.00 78.81 109 ALA A C 1
ATOM 824 O O . ALA A 1 109 ? 8.378 3.799 -7.952 1.00 78.81 109 ALA A O 1
ATOM 825 N N . GLY A 1 110 ? 9.632 2.013 -8.469 1.00 73.50 110 GLY A N 1
ATOM 826 C CA . GLY A 1 110 ? 9.243 1.211 -7.305 1.00 73.50 110 GLY A CA 1
ATOM 827 C C . GLY A 1 110 ? 9.697 1.834 -5.982 1.00 73.50 110 GLY A C 1
ATOM 828 O O . GLY A 1 110 ? 8.887 2.011 -5.071 1.00 73.50 110 GLY A O 1
ATOM 829 N N . VAL A 1 111 ? 10.963 2.252 -5.892 1.00 81.38 111 VAL A N 1
ATOM 830 C CA . VAL A 1 111 ? 11.507 2.952 -4.714 1.00 81.38 111 VAL A CA 1
ATOM 831 C C . VAL A 1 111 ? 10.776 4.279 -4.488 1.00 81.38 111 VAL A C 1
ATOM 833 O O . VAL A 1 111 ? 10.409 4.595 -3.356 1.00 81.38 111 VAL A O 1
ATOM 836 N N . MET A 1 112 ? 10.475 5.030 -5.553 1.00 80.12 112 MET A N 1
ATOM 837 C CA . MET A 1 112 ? 9.693 6.265 -5.463 1.00 80.12 112 MET A CA 1
ATOM 838 C C . MET A 1 112 ? 8.247 6.009 -5.010 1.00 80.12 112 MET A C 1
ATOM 840 O O . MET A 1 112 ? 7.742 6.782 -4.195 1.00 80.12 112 MET A O 1
ATOM 844 N N . ASN A 1 113 ? 7.605 4.915 -5.440 1.00 77.62 113 ASN A N 1
ATOM 845 C CA . ASN A 1 113 ? 6.270 4.527 -4.965 1.00 77.62 113 ASN A CA 1
ATOM 846 C C . ASN A 1 113 ? 6.262 4.179 -3.465 1.00 77.62 113 ASN A C 1
ATOM 848 O O . ASN A 1 113 ? 5.353 4.576 -2.733 1.00 77.62 113 ASN A O 1
ATOM 852 N N . VAL A 1 114 ? 7.303 3.495 -2.980 1.00 75.38 114 VAL A N 1
ATOM 853 C CA . VAL A 1 114 ? 7.455 3.146 -1.555 1.00 75.38 114 VAL A CA 1
ATOM 854 C C . VAL A 1 114 ? 7.721 4.382 -0.708 1.00 75.38 114 VAL A C 1
ATOM 856 O O . VAL A 1 114 ? 7.041 4.581 0.295 1.00 75.38 114 VAL A O 1
ATOM 859 N N . MET A 1 115 ? 8.656 5.244 -1.116 1.00 79.75 115 MET A N 1
ATOM 860 C CA . MET A 1 115 ? 8.942 6.495 -0.400 1.00 79.75 115 MET A CA 1
ATOM 861 C C . MET A 1 115 ? 7.721 7.416 -0.370 1.00 79.75 115 MET A C 1
ATOM 863 O O . MET A 1 115 ? 7.424 8.028 0.655 1.00 79.75 115 MET A O 1
ATOM 867 N N . ARG A 1 116 ? 6.974 7.481 -1.479 1.00 68.69 116 ARG A N 1
ATOM 868 C CA . ARG A 1 116 ? 5.693 8.182 -1.550 1.00 68.69 116 ARG A CA 1
ATOM 869 C C . ARG A 1 116 ? 4.704 7.565 -0.571 1.00 68.69 116 ARG A C 1
ATOM 871 O O . ARG A 1 116 ? 4.156 8.304 0.222 1.00 68.69 116 ARG A O 1
ATOM 878 N N . SER A 1 117 ? 4.513 6.254 -0.546 1.00 67.00 117 SER A N 1
ATOM 879 C CA . SER A 1 117 ? 3.564 5.610 0.374 1.00 67.00 117 SER A CA 1
ATOM 880 C C . SER A 1 117 ? 3.953 5.763 1.848 1.00 67.00 117 SER A C 1
ATOM 882 O O . SER A 1 117 ? 3.099 6.053 2.684 1.00 67.00 117 SER A O 1
ATOM 884 N N . ALA A 1 118 ? 5.246 5.662 2.160 1.00 67.75 118 ALA A N 1
ATOM 885 C CA . ALA A 1 118 ? 5.784 5.907 3.495 1.00 67.75 118 ALA A CA 1
ATOM 886 C C . ALA A 1 118 ? 5.625 7.380 3.927 1.00 67.75 118 ALA A C 1
ATOM 888 O O . ALA A 1 118 ? 5.369 7.652 5.097 1.00 67.75 118 ALA A O 1
ATOM 889 N N . GLY A 1 119 ? 5.731 8.332 2.991 1.00 64.88 119 GLY A N 1
ATOM 890 C CA . GLY A 1 119 ? 5.586 9.771 3.250 1.00 64.88 119 GLY A CA 1
ATOM 891 C C . GLY A 1 119 ? 4.170 10.340 3.073 1.00 64.88 119 GLY A C 1
ATOM 892 O O . GLY A 1 119 ? 3.853 11.389 3.624 1.00 64.88 119 GLY A O 1
ATOM 893 N N . VAL A 1 120 ? 3.278 9.681 2.336 1.00 56.88 120 VAL A N 1
ATOM 894 C CA . VAL A 1 120 ? 1.905 10.151 2.057 1.00 56.88 120 VAL A CA 1
ATOM 895 C C . VAL A 1 120 ? 1.008 10.024 3.289 1.00 56.88 120 VAL A C 1
ATOM 897 O O . VAL A 1 120 ? 0.046 10.780 3.425 1.00 56.88 120 VAL A O 1
ATOM 900 N N . ILE A 1 121 ? 1.387 9.192 4.261 1.00 54.22 121 ILE A N 1
ATOM 901 C CA . ILE A 1 121 ? 0.744 9.145 5.584 1.00 54.22 121 ILE A CA 1
ATOM 902 C C . ILE A 1 121 ? 1.137 10.361 6.460 1.00 54.22 121 ILE A C 1
ATOM 904 O O . ILE A 1 121 ? 0.533 10.600 7.500 1.00 54.22 121 ILE A O 1
ATOM 908 N N . ALA A 1 122 ? 2.046 11.240 6.018 1.00 57.50 122 ALA A N 1
ATOM 909 C CA . ALA A 1 122 ? 2.377 12.473 6.741 1.00 57.50 122 ALA A CA 1
ATOM 910 C C . ALA A 1 122 ? 1.332 13.604 6.594 1.00 57.50 122 ALA A C 1
ATOM 912 O O . ALA A 1 122 ? 1.559 14.699 7.097 1.00 57.50 122 ALA A O 1
ATOM 913 N N . ARG A 1 123 ? 0.188 13.384 5.916 1.00 55.94 123 ARG A N 1
ATOM 914 C CA . ARG A 1 123 ? -0.880 14.397 5.723 1.00 55.94 123 ARG A CA 1
ATOM 915 C C . ARG A 1 123 ? -2.173 14.148 6.509 1.00 55.94 123 ARG A C 1
ATOM 917 O O . ARG A 1 123 ? -3.213 14.694 6.149 1.00 55.94 123 ARG A O 1
ATOM 924 N N . GLN A 1 124 ? -2.149 13.389 7.603 1.00 53.12 124 GLN A N 1
ATOM 925 C CA . GLN A 1 124 ? -3.241 13.473 8.592 1.00 53.12 124 GLN A CA 1
ATOM 926 C C . GLN A 1 124 ? -3.038 14.605 9.617 1.00 53.12 124 GLN A C 1
ATOM 928 O O . GLN A 1 124 ? -3.997 15.021 10.264 1.00 53.12 124 GLN A O 1
ATOM 933 N N . SER A 1 125 ? -1.842 15.195 9.689 1.00 52.00 125 SER A N 1
ATOM 934 C CA . SER A 1 125 ? -1.497 16.322 10.572 1.00 52.00 125 SER A CA 1
ATOM 935 C C . SER A 1 125 ? -2.173 17.653 10.210 1.00 52.00 125 SER A C 1
ATOM 937 O O . SER A 1 125 ? -2.210 18.547 11.044 1.00 52.00 125 SER A O 1
ATOM 939 N N . ALA A 1 126 ? -2.796 17.783 9.032 1.00 56.41 126 ALA A N 1
ATOM 940 C CA . ALA A 1 126 ? -3.559 18.983 8.662 1.00 56.41 126 ALA A CA 1
ATOM 941 C C . ALA A 1 126 ? -5.009 18.998 9.197 1.00 56.41 126 ALA A C 1
ATOM 943 O O . ALA A 1 126 ? -5.692 20.009 9.077 1.00 56.41 126 ALA A O 1
ATOM 944 N N . ARG A 1 127 ? -5.508 17.896 9.788 1.00 54.81 127 ARG A N 1
ATOM 945 C CA . ARG A 1 127 ? -6.860 17.850 10.387 1.00 54.81 127 ARG A CA 1
ATOM 946 C C . ARG A 1 127 ? -6.908 18.259 11.862 1.00 54.81 127 ARG A C 1
ATOM 948 O O . ARG A 1 127 ? -7.999 18.361 12.413 1.00 54.81 127 ARG A O 1
ATOM 955 N N . LEU A 1 128 ? -5.757 18.505 12.490 1.00 57.22 128 LEU A N 1
ATOM 956 C CA . LEU A 1 128 ? -5.680 18.943 13.887 1.00 57.22 128 LEU A CA 1
ATOM 957 C C . LEU A 1 128 ? -5.557 20.469 14.045 1.00 57.22 128 LEU A C 1
ATOM 959 O O . LEU A 1 128 ? -5.754 20.962 15.148 1.00 57.22 128 LEU A O 1
ATOM 963 N N . ASP A 1 129 ? -5.357 21.218 12.954 1.00 56.34 129 ASP A N 1
ATOM 964 C CA . ASP A 1 129 ? -5.338 22.695 12.942 1.00 56.34 129 ASP A CA 1
ATOM 965 C C . ASP A 1 129 ? -6.734 23.326 12.725 1.00 56.34 129 ASP A C 1
ATOM 967 O O . ASP A 1 129 ? -6.870 24.490 12.378 1.00 56.34 129 ASP A O 1
ATOM 971 N N . ASN A 1 130 ? -7.811 22.550 12.897 1.00 60.25 130 ASN A N 1
ATOM 972 C CA . ASN A 1 130 ? -9.192 23.061 12.866 1.00 60.25 130 ASN A CA 1
ATOM 973 C C . ASN A 1 130 ? -9.983 22.672 14.126 1.00 60.25 130 ASN A C 1
ATOM 975 O O . ASN A 1 130 ? -11.204 22.527 14.104 1.00 60.25 130 ASN A O 1
ATOM 979 N N . ARG A 1 131 ? -9.274 22.442 15.236 1.00 60.19 131 ARG A N 1
ATOM 980 C CA . ARG A 1 131 ? -9.871 22.172 16.550 1.00 60.19 131 ARG A CA 1
ATOM 981 C C . ARG A 1 131 ? -9.336 23.149 17.592 1.00 60.19 131 ARG A C 1
ATOM 983 O O . ARG A 1 131 ? -8.935 22.743 18.677 1.00 60.19 131 ARG A O 1
ATOM 990 N N . LYS A 1 132 ? -9.333 24.436 17.246 1.00 56.69 132 LYS A N 1
ATOM 991 C CA . LYS A 1 132 ? -9.270 25.510 18.233 1.00 56.69 132 LYS A CA 1
ATOM 992 C C . LYS A 1 132 ? -10.689 26.059 18.429 1.00 56.69 132 LYS A C 1
ATOM 994 O O . LYS A 1 132 ? -11.127 26.848 17.597 1.00 56.69 132 LYS A O 1
ATOM 999 N N . PRO A 1 133 ? -11.439 25.585 19.438 1.00 69.00 133 PRO A N 1
ATOM 1000 C CA . PRO A 1 133 ? -12.522 26.367 20.004 1.00 69.00 133 PRO A CA 1
ATOM 1001 C C . PRO A 1 133 ? -11.922 27.451 20.921 1.00 69.00 133 PRO A C 1
ATOM 1003 O O . PRO A 1 133 ? -10.966 27.174 21.644 1.00 69.00 133 PRO A O 1
ATOM 1006 N N . ASP A 1 134 ? -12.486 28.651 20.777 1.00 61.78 134 ASP A N 1
ATOM 1007 C CA . ASP A 1 134 ? -12.593 29.793 21.704 1.00 61.78 134 ASP A CA 1
ATOM 1008 C C . ASP A 1 134 ? -11.315 30.328 22.385 1.00 61.78 134 ASP A C 1
ATOM 1010 O O . ASP A 1 134 ? -10.800 29.713 23.346 1.00 61.78 134 ASP A O 1
#

Sequence (134 aa):
MKDTRGEGLGKDQTNDQPPSDEAALSARLNRLGQRLSTLRGDRELEEQRAGNEEQATRAKASAMAIGLRLSTELVAGVLVGALLGWGFDRFLSTSPWGLMIFLMVGFAAGVMNVMRSAGVIARQSARLDNRKPD

Foldseek 3Di:
DDDDDDDDDDDDDDDDDDDVVVVVVVVVVVVVVVVVVVVVVVVVVVCVVVVVVVVVVVVVVVVVVVVVVLVVVLVVLVVVLVVQQVVVCVVVVDPRPSVVVSVVVSVVVNVVSVVCVVCVVVPVVVVV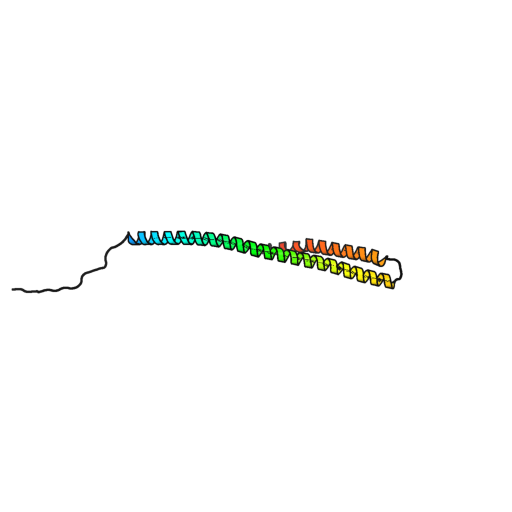VPPDDD

Mean predicted aligned error: 19.31 Å

Radius of gyration: 41.29 Å; Cα contacts (8 Å, |Δi|>4): 29; chains: 1; bounding box: 106×38×114 Å

Solvent-accessible surface area (backbone atoms only — not comparable to full-atom values): 7915 Å² total; per-residue (Å²): 132,88,83,90,75,86,81,86,88,81,83,87,89,88,81,90,91,86,68,65,65,63,51,54,49,50,55,52,51,51,55,49,50,58,53,49,50,52,56,48,52,54,46,51,53,49,51,53,50,53,50,48,52,54,48,52,50,50,50,51,54,50,52,50,53,52,51,50,50,55,50,48,53,44,50,50,48,44,49,54,27,51,52,52,16,52,56,48,28,67,72,67,76,49,75,69,53,42,43,55,52,32,47,52,50,30,50,51,52,44,53,49,50,49,53,44,60,70,51,61,69,67,66,65,70,72,69,66,80,77,73,79,79,134